Protein AF-A0A838QEC7-F1 (afdb_monomer_lite)

Structure (mmCIF, N/CA/C/O backbone):
data_AF-A0A838QEC7-F1
#
_entry.id   AF-A0A838QEC7-F1
#
loop_
_atom_site.group_PDB
_atom_site.id
_atom_site.type_symbol
_atom_site.label_atom_id
_atom_site.label_alt_id
_atom_site.label_comp_id
_atom_site.label_asym_id
_atom_site.label_entity_id
_atom_site.label_seq_id
_atom_site.pdbx_PDB_ins_code
_atom_site.Cartn_x
_atom_site.Cartn_y
_atom_site.Cartn_z
_atom_site.occupancy
_atom_site.B_iso_or_equiv
_atom_site.auth_seq_id
_atom_site.auth_comp_id
_atom_site.auth_asym_id
_atom_site.auth_atom_id
_atom_site.pdbx_PDB_model_num
ATOM 1 N N . PRO A 1 1 ? 16.517 15.436 -31.985 1.00 43.25 1 PRO A N 1
ATOM 2 C CA . PRO A 1 1 ? 15.869 15.216 -30.667 1.00 43.25 1 PRO A CA 1
ATOM 3 C C . PRO A 1 1 ? 16.172 13.786 -30.201 1.00 43.25 1 PRO A C 1
ATOM 5 O O . PRO A 1 1 ? 16.082 12.886 -31.034 1.00 43.25 1 PRO A O 1
ATOM 8 N N . PRO A 1 2 ? 16.606 13.561 -28.949 1.00 32.72 2 PRO A N 1
ATOM 9 C CA . PRO A 1 2 ? 16.727 12.202 -28.434 1.00 32.72 2 PRO A CA 1
ATOM 10 C C . PRO A 1 2 ? 15.327 11.565 -28.320 1.00 32.72 2 PRO A C 1
ATOM 12 O O . PRO A 1 2 ? 14.356 12.294 -28.093 1.00 32.72 2 PRO A O 1
ATOM 15 N N . PRO A 1 3 ? 15.199 10.242 -28.524 1.00 36.03 3 PRO A N 1
ATOM 16 C CA . PRO A 1 3 ? 13.928 9.542 -28.367 1.00 36.03 3 PRO A CA 1
ATOM 17 C C . PRO A 1 3 ? 13.420 9.648 -26.914 1.00 36.03 3 PRO A C 1
ATOM 19 O O . PRO A 1 3 ? 14.243 9.735 -25.996 1.00 36.03 3 PRO A O 1
ATOM 22 N N . PRO A 1 4 ? 12.091 9.653 -26.684 1.00 36.34 4 PRO A N 1
ATOM 23 C CA . PRO A 1 4 ? 11.526 9.651 -25.337 1.00 36.34 4 PRO A CA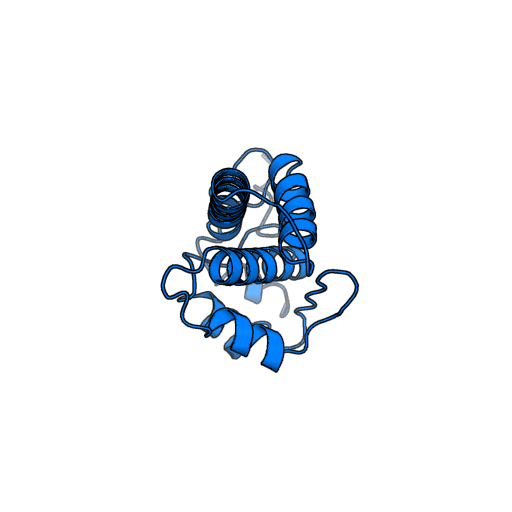 1
ATOM 24 C C . PRO A 1 4 ? 12.004 8.417 -24.552 1.00 36.34 4 PRO A C 1
ATOM 26 O O . PRO A 1 4 ? 12.187 7.357 -25.158 1.00 36.34 4 PRO A O 1
ATOM 29 N N . PRO A 1 5 ? 12.208 8.513 -23.226 1.00 42.00 5 PRO A N 1
ATOM 30 C CA . PRO A 1 5 ? 12.620 7.374 -22.413 1.00 42.00 5 PRO A CA 1
ATOM 31 C C . PRO A 1 5 ? 11.607 6.230 -22.520 1.00 42.00 5 PRO A C 1
ATOM 33 O O . PRO A 1 5 ? 10.434 6.376 -22.194 1.00 42.00 5 PRO A O 1
ATOM 36 N N . THR A 1 6 ? 12.084 5.084 -22.994 1.00 41.34 6 THR A N 1
ATOM 37 C CA . THR A 1 6 ? 11.303 3.864 -23.209 1.00 41.34 6 THR A CA 1
ATOM 38 C C . THR A 1 6 ? 11.057 3.104 -21.894 1.00 41.34 6 THR A C 1
ATOM 40 O O . THR A 1 6 ? 12.000 2.515 -21.362 1.00 41.34 6 THR A O 1
ATOM 43 N N . GLY A 1 7 ? 9.809 3.048 -21.421 1.00 43.41 7 GLY A N 1
ATOM 44 C CA . GLY A 1 7 ? 9.199 1.900 -20.720 1.00 43.41 7 GLY A CA 1
ATOM 45 C C . GLY A 1 7 ? 9.891 1.276 -19.495 1.00 43.41 7 GLY A C 1
ATOM 46 O O . GLY A 1 7 ? 9.765 0.071 -19.298 1.00 43.41 7 GLY A O 1
ATOM 47 N N . VAL A 1 8 ? 10.622 2.037 -18.677 1.00 45.62 8 VAL A N 1
ATOM 48 C CA . VAL A 1 8 ? 11.107 1.593 -17.354 1.00 45.62 8 VAL A CA 1
ATOM 49 C C . VAL A 1 8 ? 10.529 2.553 -16.318 1.00 45.62 8 VAL A C 1
ATOM 51 O O . VAL A 1 8 ? 10.812 3.745 -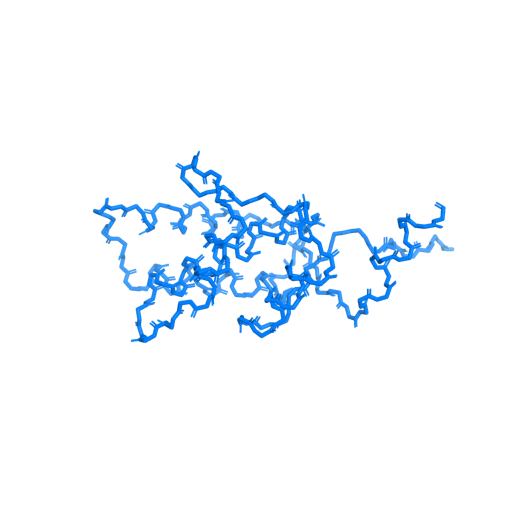16.389 1.00 45.62 8 VAL A O 1
ATOM 54 N N . GLY A 1 9 ? 9.715 2.052 -15.384 1.00 53.44 9 GLY A N 1
ATOM 55 C CA . GLY A 1 9 ? 9.085 2.879 -14.348 1.00 53.44 9 GLY A CA 1
ATOM 56 C C . GLY A 1 9 ? 7.643 3.273 -14.648 1.00 53.44 9 GLY A C 1
ATOM 57 O O . GLY A 1 9 ? 7.325 4.460 -14.653 1.00 53.44 9 GLY A O 1
ATOM 58 N N . CYS A 1 10 ? 6.763 2.286 -14.826 1.00 52.78 10 CYS A N 1
ATOM 59 C CA . CYS A 1 10 ? 5.326 2.483 -15.018 1.00 52.78 10 CYS A CA 1
ATOM 60 C C . CYS A 1 10 ? 4.525 1.521 -14.117 1.00 52.78 10 CYS A C 1
ATOM 62 O O . CYS A 1 10 ? 4.990 0.423 -13.805 1.00 52.78 10 CYS A O 1
ATOM 64 N N . THR A 1 11 ? 3.335 1.920 -13.669 1.00 51.94 11 THR A N 1
ATOM 65 C CA . THR A 1 11 ? 2.443 1.059 -12.868 1.00 51.94 11 THR A CA 1
ATOM 66 C C . THR A 1 11 ? 1.669 0.122 -13.794 1.00 51.94 11 THR A C 1
ATOM 68 O O . THR A 1 11 ? 1.196 0.531 -14.853 1.00 51.94 11 THR A O 1
ATOM 71 N N . VAL A 1 12 ? 1.548 -1.159 -13.433 1.00 59.00 12 VAL A N 1
ATOM 72 C CA . VAL A 1 12 ? 0.989 -2.185 -14.343 1.00 59.00 12 VAL A CA 1
ATOM 73 C C . VAL A 1 12 ? -0.478 -2.508 -14.071 1.00 59.00 12 VAL A C 1
ATOM 75 O O . VAL A 1 12 ? -1.138 -3.163 -14.873 1.00 59.00 12 VAL A O 1
ATOM 78 N N . THR A 1 13 ? -1.041 -2.030 -12.965 1.00 53.03 13 THR A N 1
ATOM 79 C CA . THR A 1 13 ? -2.400 -2.384 -12.538 1.00 53.03 13 THR A CA 1
ATOM 80 C C . THR A 1 13 ? -3.435 -1.354 -13.018 1.00 53.03 13 THR A C 1
ATOM 82 O O . THR A 1 13 ? -3.242 -0.165 -12.826 1.00 53.03 13 THR A O 1
ATOM 85 N N . ARG A 1 14 ? -4.549 -1.766 -13.651 1.00 49.34 14 ARG A N 1
ATOM 86 C CA . ARG A 1 14 ? -5.742 -0.898 -13.807 1.00 49.34 14 ARG A CA 1
ATOM 87 C C . ARG A 1 14 ? -6.834 -1.375 -12.874 1.00 49.34 14 ARG A C 1
ATOM 89 O O . ARG A 1 14 ? -7.320 -2.497 -13.018 1.00 49.34 14 ARG A O 1
ATOM 96 N N . GLY A 1 15 ? -7.237 -0.498 -11.964 1.00 49.94 15 GLY A N 1
ATOM 97 C CA . GLY A 1 15 ? -8.323 -0.743 -11.032 1.00 49.94 15 GLY A CA 1
ATOM 98 C C . GLY A 1 15 ? -7.975 -1.728 -9.918 1.00 49.94 15 GLY A C 1
ATOM 99 O O . GLY A 1 15 ? -7.082 -2.576 -10.004 1.00 49.94 15 GLY A O 1
ATOM 100 N N . PHE A 1 16 ? -8.731 -1.599 -8.837 1.00 46.88 16 PHE A N 1
ATOM 101 C CA . PHE A 1 16 ? -8.689 -2.508 -7.705 1.00 46.88 16 PHE A CA 1
ATOM 102 C C . PHE A 1 16 ? -9.102 -3.918 -8.170 1.00 46.88 16 PHE A C 1
ATOM 104 O O . PHE A 1 16 ? -10.187 -4.109 -8.724 1.00 46.88 16 PHE A O 1
ATOM 111 N N . ILE A 1 17 ? -8.230 -4.906 -7.945 1.00 49.00 17 ILE A N 1
ATOM 112 C CA . ILE A 1 17 ? -8.500 -6.355 -8.021 1.00 49.00 17 ILE A CA 1
ATOM 113 C C . ILE A 1 17 ? -8.467 -7.007 -9.421 1.00 49.00 17 ILE A C 1
ATOM 115 O O . ILE A 1 17 ? -7.793 -8.026 -9.569 1.00 49.00 17 ILE A O 1
ATOM 119 N N . LYS A 1 18 ? -9.124 -6.481 -10.466 1.00 45.06 18 LYS A N 1
ATOM 120 C CA . LYS A 1 18 ? -9.352 -7.285 -11.698 1.00 45.06 18 LYS A CA 1
ATOM 121 C C . LYS A 1 18 ? -8.103 -7.608 -12.529 1.00 45.06 18 LYS A C 1
ATOM 123 O O . LYS A 1 18 ? -7.983 -8.737 -12.991 1.00 45.06 18 LYS A O 1
ATOM 128 N N . ASN A 1 19 ? -7.164 -6.674 -12.674 1.00 51.44 19 ASN A N 1
ATOM 129 C CA . ASN A 1 19 ? -5.932 -6.923 -13.441 1.00 51.44 19 ASN A CA 1
ATOM 130 C C . ASN A 1 19 ? -4.779 -7.449 -12.572 1.00 51.44 19 ASN A C 1
ATOM 132 O O . ASN A 1 19 ? -3.769 -7.907 -13.096 1.00 51.44 19 ASN A O 1
ATOM 136 N N . GLN A 1 20 ? -4.911 -7.393 -11.244 1.00 55.28 20 GLN A N 1
ATOM 137 C CA . GLN A 1 20 ? -3.826 -7.759 -10.332 1.00 55.28 20 GLN A CA 1
ATOM 138 C C . GLN A 1 20 ? -3.629 -9.263 -10.231 1.00 55.28 20 GLN A C 1
ATOM 140 O O . GLN A 1 20 ? -2.496 -9.733 -10.287 1.00 55.28 20 GLN A O 1
ATOM 145 N N . LEU A 1 21 ? -4.728 -10.016 -10.122 1.00 56.41 21 LEU A N 1
ATOM 146 C CA . LEU A 1 21 ? -4.666 -11.474 -10.097 1.00 56.41 21 LEU A CA 1
ATOM 147 C C . LEU A 1 21 ? -4.044 -12.003 -11.392 1.00 56.41 21 LEU A C 1
ATOM 149 O O . LEU A 1 21 ? -3.177 -12.866 -11.339 1.00 56.41 21 LEU A O 1
ATOM 153 N N . ASP A 1 22 ? -4.444 -11.452 -12.538 1.00 54.78 22 ASP A N 1
ATOM 154 C CA . ASP A 1 22 ? -3.972 -11.884 -13.853 1.00 54.78 22 ASP A CA 1
ATOM 155 C C . ASP A 1 22 ? -2.475 -11.592 -14.052 1.00 54.78 22 ASP A C 1
ATOM 157 O O . ASP A 1 22 ? -1.712 -12.476 -14.437 1.00 54.78 22 ASP A O 1
ATOM 161 N N . LEU A 1 23 ? -2.006 -10.400 -13.662 1.00 52.62 23 LEU A N 1
ATOM 162 C CA . LEU A 1 23 ? -0.584 -10.039 -13.720 1.00 52.62 23 LEU A CA 1
ATOM 163 C C . LEU A 1 23 ? 0.286 -10.909 -12.802 1.00 52.62 23 LEU A C 1
ATOM 165 O O . LEU A 1 23 ? 1.303 -11.447 -13.251 1.00 52.62 23 LEU A O 1
ATOM 169 N N . ILE A 1 24 ? -0.122 -11.095 -11.540 1.00 56.44 24 ILE A N 1
ATOM 170 C CA . ILE A 1 24 ? 0.611 -11.926 -10.568 1.00 56.44 24 ILE A CA 1
ATOM 171 C C . ILE A 1 24 ? 0.607 -13.402 -11.007 1.00 56.44 24 ILE A C 1
ATOM 173 O O . ILE A 1 24 ? 1.597 -14.113 -10.809 1.00 56.44 24 ILE A O 1
ATOM 177 N N . THR A 1 25 ? -0.484 -13.872 -11.619 1.00 54.84 25 THR A N 1
ATOM 178 C CA . THR A 1 25 ? -0.629 -15.273 -12.041 1.00 54.84 25 THR A CA 1
ATOM 179 C C . THR A 1 25 ? 0.137 -15.570 -13.326 1.00 54.84 25 THR A C 1
ATOM 181 O O . THR A 1 25 ? 0.814 -16.596 -13.378 1.00 54.84 25 THR A O 1
ATOM 184 N N . ASN A 1 26 ? 0.079 -14.686 -14.328 1.00 52.59 26 ASN A N 1
ATOM 185 C CA . ASN A 1 26 ? 0.467 -15.027 -15.698 1.00 52.59 26 ASN A CA 1
ATOM 186 C C . ASN A 1 26 ? 1.786 -14.410 -16.193 1.00 52.59 26 ASN A C 1
ATOM 188 O O . ASN A 1 26 ? 2.378 -14.987 -17.098 1.00 52.59 26 ASN A O 1
ATOM 192 N N . ASN A 1 27 ? 2.294 -13.308 -15.613 1.00 49.69 27 ASN A N 1
ATOM 193 C CA . ASN A 1 27 ? 3.447 -12.593 -16.201 1.00 49.69 27 ASN A CA 1
ATOM 194 C C . ASN A 1 27 ? 4.658 -12.358 -15.280 1.00 49.69 27 ASN A C 1
ATOM 196 O O . ASN A 1 27 ? 5.772 -12.226 -15.781 1.00 49.69 27 ASN A O 1
ATOM 200 N N . VAL A 1 28 ? 4.493 -12.301 -13.953 1.00 50.66 28 VAL A N 1
ATOM 201 C CA . VAL A 1 28 ? 5.560 -11.807 -13.041 1.00 50.66 28 VAL A CA 1
ATOM 202 C C . VAL A 1 28 ? 5.783 -12.651 -11.777 1.00 50.66 28 VAL A C 1
ATOM 204 O O . VAL A 1 28 ? 6.602 -12.308 -10.924 1.00 50.66 28 VAL A O 1
ATOM 207 N N . GLY A 1 29 ? 5.108 -13.800 -11.680 1.00 50.69 29 GLY A N 1
ATOM 208 C CA . GLY A 1 29 ? 4.954 -14.614 -10.467 1.00 50.69 29 GLY A CA 1
ATOM 209 C C . GLY A 1 29 ? 6.189 -14.908 -9.589 1.00 50.69 29 GLY A C 1
ATOM 210 O O . GLY A 1 29 ? 5.997 -14.971 -8.379 1.00 50.69 29 GLY A O 1
ATOM 211 N N . PRO A 1 30 ? 7.424 -15.096 -10.104 1.00 50.97 30 PRO A N 1
ATOM 212 C CA . PRO A 1 30 ? 8.590 -15.343 -9.247 1.00 50.97 30 PRO A CA 1
ATOM 213 C C . PRO A 1 30 ? 9.389 -14.087 -8.844 1.00 50.97 30 PRO A C 1
ATOM 215 O O . PRO A 1 30 ? 10.333 -14.221 -8.071 1.00 50.97 30 PRO A O 1
ATOM 218 N N . LYS A 1 31 ? 9.065 -12.884 -9.349 1.00 58.22 31 LYS A N 1
ATOM 219 C CA . LYS A 1 31 ? 9.842 -11.647 -9.088 1.00 58.22 31 LYS A CA 1
ATOM 220 C C . LYS A 1 31 ? 9.178 -10.668 -8.103 1.00 58.22 31 LYS A C 1
ATOM 222 O O . LYS A 1 31 ? 9.788 -9.660 -7.762 1.00 58.22 31 LYS A O 1
ATOM 227 N N . ILE A 1 32 ? 7.955 -10.942 -7.643 1.00 67.19 32 ILE A N 1
ATOM 228 C CA . ILE A 1 32 ? 7.223 -10.049 -6.733 1.00 67.19 32 ILE A CA 1
ATOM 229 C C . ILE A 1 32 ? 7.597 -10.360 -5.284 1.00 67.19 32 ILE A C 1
ATOM 231 O O . ILE A 1 32 ? 7.324 -11.451 -4.786 1.00 67.19 32 ILE A O 1
ATOM 235 N N . THR A 1 33 ? 8.155 -9.366 -4.597 1.00 70.56 33 THR A N 1
ATOM 236 C CA . THR A 1 33 ? 8.454 -9.425 -3.162 1.00 70.56 33 THR A CA 1
ATOM 237 C C . THR A 1 33 ? 7.645 -8.346 -2.456 1.00 70.56 33 THR A C 1
ATOM 239 O O . THR A 1 33 ? 7.880 -7.157 -2.664 1.00 70.56 33 THR A O 1
ATOM 242 N N . VAL A 1 34 ? 6.698 -8.750 -1.607 1.00 79.12 34 VAL A N 1
ATOM 243 C CA . VAL A 1 34 ? 5.880 -7.829 -0.804 1.00 79.12 34 VAL A CA 1
ATOM 244 C C . VAL A 1 34 ? 6.225 -8.016 0.663 1.00 79.12 34 VAL A C 1
ATOM 246 O O . VAL A 1 34 ? 6.041 -9.101 1.204 1.00 79.12 34 VAL A O 1
ATOM 249 N N . THR A 1 35 ? 6.679 -6.948 1.315 1.00 83.50 35 THR A N 1
ATOM 250 C CA . THR A 1 35 ? 6.982 -6.949 2.751 1.00 83.50 35 THR A CA 1
ATOM 251 C C . THR A 1 35 ? 6.092 -5.946 3.472 1.00 83.50 35 THR A C 1
ATOM 253 O O . THR A 1 35 ? 6.117 -4.754 3.170 1.00 83.50 35 THR A O 1
ATOM 256 N N . ILE A 1 36 ? 5.319 -6.419 4.450 1.00 83.06 36 ILE A N 1
ATOM 257 C CA . ILE A 1 36 ? 4.470 -5.585 5.310 1.00 83.06 36 ILE A CA 1
ATOM 258 C C . ILE A 1 36 ? 4.968 -5.725 6.740 1.00 83.06 36 ILE A C 1
ATOM 260 O O . ILE A 1 36 ? 5.039 -6.835 7.259 1.00 83.06 36 ILE A O 1
ATOM 264 N N . ASN A 1 37 ? 5.292 -4.604 7.391 1.00 82.81 37 ASN A N 1
ATOM 265 C CA . ASN A 1 37 ? 5.732 -4.590 8.792 1.00 82.81 37 ASN A CA 1
ATOM 266 C C . ASN A 1 37 ? 6.884 -5.582 9.079 1.00 82.81 37 ASN A C 1
ATOM 268 O O . ASN A 1 37 ? 6.914 -6.224 10.123 1.00 82.81 37 ASN A O 1
ATOM 272 N N . GLY A 1 38 ? 7.814 -5.736 8.128 1.00 79.62 38 GLY A N 1
ATOM 273 C CA . GLY A 1 38 ? 8.960 -6.649 8.235 1.00 79.62 38 GLY A CA 1
ATOM 274 C C . GLY A 1 38 ? 8.678 -8.115 7.882 1.00 79.62 38 GLY A C 1
ATOM 275 O O . GLY A 1 38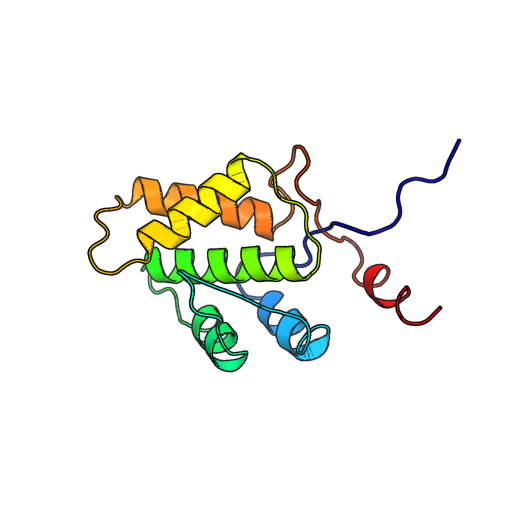 ? 9.612 -8.910 7.867 1.00 79.62 38 GLY A O 1
ATOM 276 N N . VAL A 1 39 ? 7.434 -8.478 7.557 1.00 82.69 39 VAL A N 1
ATOM 277 C CA . VAL A 1 39 ? 7.060 -9.832 7.126 1.00 82.69 39 VAL A CA 1
ATOM 278 C C . VAL A 1 39 ? 6.932 -9.868 5.608 1.00 82.69 39 VAL A C 1
ATOM 280 O O . VAL A 1 39 ? 6.088 -9.172 5.040 1.00 82.69 39 VAL A O 1
ATOM 283 N N . THR A 1 40 ? 7.770 -10.669 4.952 1.00 85.31 40 THR A N 1
ATOM 284 C CA . THR A 1 40 ? 7.640 -10.952 3.519 1.00 85.31 40 THR A CA 1
ATOM 285 C C . THR A 1 40 ? 6.522 -11.960 3.305 1.00 85.31 40 THR A C 1
ATOM 287 O O . THR A 1 40 ? 6.560 -13.048 3.875 1.00 85.31 40 THR A O 1
ATOM 290 N N . LEU A 1 41 ? 5.533 -11.583 2.501 1.00 81.19 41 LEU A N 1
ATOM 291 C CA . LEU A 1 41 ? 4.379 -12.418 2.198 1.00 81.19 41 LEU A CA 1
ATOM 292 C C . LEU A 1 41 ? 4.720 -13.454 1.127 1.00 81.19 41 LEU A C 1
ATOM 294 O O . LEU A 1 41 ? 5.424 -13.144 0.160 1.00 81.19 41 LEU A O 1
ATOM 298 N N . THR A 1 42 ? 4.174 -14.660 1.259 1.00 81.19 42 THR A N 1
ATOM 299 C CA . THR A 1 42 ? 4.210 -15.646 0.175 1.00 81.19 42 THR A CA 1
ATOM 300 C C . THR A 1 42 ? 3.266 -15.245 -0.955 1.00 81.19 42 THR A C 1
ATOM 302 O O . THR A 1 42 ? 2.363 -14.418 -0.798 1.00 81.19 42 THR A O 1
ATOM 305 N N . LYS A 1 43 ? 3.444 -15.878 -2.117 1.00 72.62 43 LYS A N 1
ATOM 306 C CA . LYS A 1 43 ? 2.545 -15.716 -3.260 1.00 72.62 43 LYS A CA 1
ATOM 307 C C . LYS A 1 43 ? 1.095 -16.002 -2.852 1.00 72.62 43 LYS A C 1
ATOM 309 O O . LYS A 1 43 ? 0.207 -15.208 -3.143 1.00 72.62 43 LYS A O 1
ATOM 314 N N . GLU A 1 44 ? 0.860 -17.090 -2.130 1.00 74.44 44 GLU A N 1
ATOM 315 C CA . GLU A 1 44 ? -0.463 -17.509 -1.661 1.00 74.44 44 GLU A CA 1
ATOM 316 C C . GLU A 1 44 ? -1.075 -16.489 -0.697 1.00 74.44 44 GLU A C 1
ATOM 318 O O . GLU A 1 44 ? -2.264 -16.195 -0.794 1.00 74.44 44 GLU A O 1
ATOM 323 N N . GLU A 1 45 ? -0.275 -15.904 0.196 1.00 79.69 45 GLU A N 1
ATOM 324 C CA . GLU A 1 45 ? -0.732 -14.864 1.123 1.00 79.69 45 GLU A CA 1
ATOM 325 C C . GLU A 1 45 ? -1.099 -13.564 0.402 1.00 79.69 45 GLU A C 1
ATOM 327 O O . GLU A 1 45 ? -2.081 -12.911 0.767 1.00 79.69 45 GLU A O 1
ATOM 332 N N . ILE A 1 46 ? -0.346 -13.204 -0.641 1.00 76.12 46 ILE A N 1
ATOM 333 C CA . ILE A 1 46 ? -0.669 -12.086 -1.533 1.00 76.12 46 ILE A CA 1
ATOM 334 C C . ILE A 1 46 ? -2.011 -12.355 -2.226 1.00 76.12 46 ILE A C 1
ATOM 336 O O . ILE A 1 46 ? -2.905 -11.514 -2.150 1.00 76.12 46 ILE A O 1
ATOM 340 N 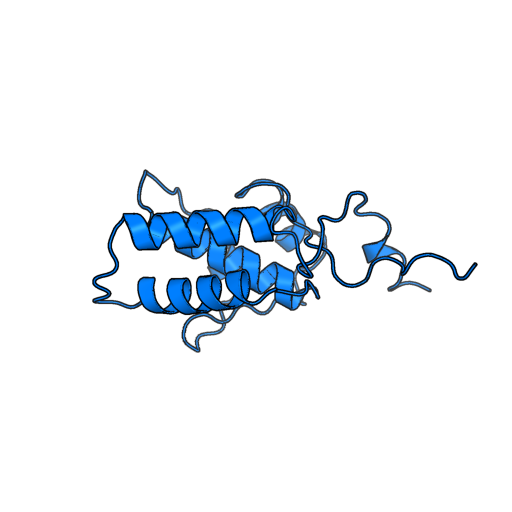N . PHE A 1 47 ? -2.196 -13.532 -2.835 1.00 74.06 47 PHE A N 1
ATOM 341 C CA . PHE A 1 47 ? -3.460 -13.894 -3.491 1.00 74.06 47 PHE A CA 1
ATOM 342 C C . PHE A 1 47 ? -4.637 -13.888 -2.524 1.00 74.06 47 PHE A C 1
ATOM 344 O O . PHE A 1 47 ? -5.650 -13.257 -2.808 1.00 74.06 47 PHE A O 1
ATOM 351 N N . ALA A 1 48 ? -4.497 -14.531 -1.367 1.00 76.88 48 ALA A N 1
ATOM 352 C CA . ALA A 1 48 ? -5.554 -14.592 -0.367 1.00 76.88 48 ALA A CA 1
ATOM 353 C C . ALA A 1 48 ? -5.945 -13.197 0.141 1.00 76.88 48 ALA A C 1
ATOM 355 O O . ALA A 1 48 ? -7.117 -12.935 0.399 1.00 76.88 48 ALA A O 1
ATOM 356 N N . ALA A 1 49 ? -4.982 -12.280 0.272 1.00 76.81 49 ALA A N 1
ATOM 357 C CA . ALA A 1 49 ? -5.260 -10.911 0.688 1.00 76.81 49 ALA A CA 1
ATOM 358 C C . ALA A 1 49 ? -5.934 -10.065 -0.405 1.00 76.81 49 ALA A C 1
ATOM 360 O O . ALA A 1 49 ? -6.692 -9.158 -0.066 1.00 76.81 49 ALA A O 1
ATOM 361 N N . LEU A 1 50 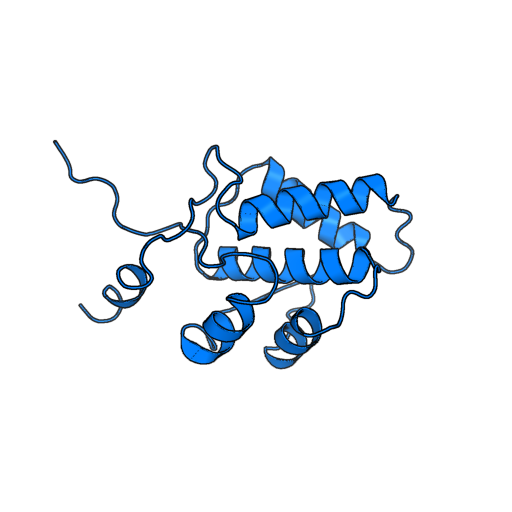? -5.670 -10.346 -1.685 1.00 75.81 50 LEU A N 1
ATOM 362 C CA . LEU A 1 50 ? -6.291 -9.654 -2.821 1.00 75.81 50 LEU A CA 1
ATOM 363 C C . LEU A 1 50 ? -7.673 -10.220 -3.188 1.00 75.81 50 LEU A C 1
ATOM 365 O O . LEU A 1 50 ? -8.526 -9.467 -3.650 1.00 75.81 50 LEU A O 1
ATOM 369 N N . ASP A 1 51 ? -7.899 -11.515 -2.960 1.00 76.00 51 ASP A N 1
ATOM 370 C CA . ASP A 1 51 ? -9.187 -12.194 -3.175 1.00 76.00 51 ASP A CA 1
ATOM 371 C C . ASP A 1 51 ? -10.157 -12.015 -1.990 1.00 76.00 51 ASP A C 1
ATOM 373 O O . ASP A 1 51 ? -11.356 -12.279 -2.089 1.00 76.00 51 ASP A O 1
ATOM 377 N N . ALA A 1 52 ? -9.658 -11.528 -0.848 1.00 73.75 52 ALA A N 1
ATOM 378 C CA . ALA A 1 52 ? -10.473 -11.295 0.334 1.00 73.75 52 ALA A CA 1
ATOM 379 C C . ALA A 1 52 ? -11.622 -10.308 0.027 1.00 73.75 52 ALA A C 1
ATOM 381 O O . ALA A 1 52 ? -11.378 -9.160 -0.361 1.00 73.75 52 ALA A O 1
ATOM 382 N N . PRO A 1 53 ? -12.891 -10.698 0.247 1.00 69.38 53 PRO A N 1
ATOM 383 C CA . PRO A 1 53 ? -14.016 -9.821 -0.025 1.00 69.38 53 PRO A CA 1
ATOM 384 C C . PRO A 1 53 ? -13.983 -8.635 0.940 1.00 69.38 53 PRO A C 1
ATOM 386 O O . PRO A 1 53 ? -14.017 -8.808 2.158 1.00 69.38 53 PRO A O 1
ATOM 389 N N . THR A 1 54 ? -13.967 -7.416 0.402 1.00 68.75 54 THR A N 1
ATOM 390 C CA . THR A 1 54 ? -13.803 -6.209 1.221 1.00 68.75 54 THR A CA 1
ATOM 391 C C . THR A 1 54 ? -14.979 -5.936 2.150 1.00 68.75 54 THR A C 1
ATOM 393 O O . THR A 1 54 ? -14.760 -5.292 3.160 1.00 68.75 54 THR A O 1
ATOM 396 N N . ARG A 1 55 ? -16.206 -6.405 1.854 1.00 67.06 55 ARG A N 1
ATOM 397 C CA . ARG A 1 55 ? -17.438 -6.315 2.691 1.00 67.06 55 ARG A CA 1
ATOM 398 C C . ARG A 1 55 ? -17.645 -4.995 3.480 1.00 67.06 55 ARG A C 1
ATOM 400 O O . ARG A 1 55 ? -18.338 -4.992 4.490 1.00 67.06 55 ARG A O 1
ATOM 407 N N . GLY A 1 56 ? -17.088 -3.872 3.018 1.00 64.50 56 GLY A N 1
ATOM 408 C CA . GLY A 1 56 ? -17.116 -2.581 3.720 1.00 64.50 56 GLY A CA 1
ATOM 409 C C . GLY A 1 56 ? -16.040 -2.380 4.801 1.00 64.50 56 GLY A C 1
ATOM 410 O O . GLY A 1 56 ? -15.972 -1.300 5.383 1.00 64.50 56 GLY A O 1
ATOM 411 N N . ASP A 1 57 ? -15.170 -3.358 5.055 1.00 81.44 57 ASP A N 1
ATOM 412 C CA . ASP A 1 57 ? -14.008 -3.198 5.924 1.00 81.44 57 ASP A CA 1
ATOM 413 C C . ASP A 1 57 ? -12.882 -2.470 5.177 1.00 81.44 57 ASP A C 1
ATOM 415 O O . ASP A 1 57 ? -12.177 -3.010 4.316 1.00 81.44 57 ASP A O 1
ATOM 419 N N . SER A 1 58 ? -12.699 -1.205 5.543 1.00 84.56 58 SER A N 1
ATOM 420 C CA . SER A 1 58 ? -11.683 -0.346 4.941 1.00 84.56 58 SER A CA 1
ATOM 421 C C . SER A 1 58 ? -10.258 -0.809 5.255 1.00 84.56 58 SER A C 1
ATOM 423 O O . SER A 1 58 ? -9.344 -0.495 4.502 1.00 84.56 58 SER A O 1
ATOM 425 N N . ARG A 1 59 ? -10.030 -1.603 6.307 1.00 87.31 59 ARG A N 1
ATOM 426 C CA . ARG A 1 59 ? -8.704 -2.174 6.590 1.00 87.31 59 ARG A CA 1
ATOM 427 C C . ARG A 1 59 ? -8.362 -3.300 5.622 1.00 87.31 59 ARG A C 1
ATOM 429 O O . ARG A 1 59 ? -7.217 -3.378 5.184 1.00 87.31 59 ARG A O 1
ATOM 436 N N . ILE A 1 60 ? -9.338 -4.123 5.232 1.00 86.31 60 ILE A N 1
ATOM 437 C CA . ILE A 1 60 ? -9.143 -5.140 4.183 1.00 86.31 60 ILE A CA 1
ATOM 438 C C . ILE A 1 60 ? -8.821 -4.448 2.856 1.00 86.31 60 ILE A C 1
ATOM 440 O O . ILE A 1 60 ? -7.848 -4.800 2.191 1.00 86.31 60 ILE A O 1
ATOM 444 N N . GLN A 1 61 ? -9.575 -3.399 2.516 1.00 86.75 61 GLN A N 1
ATOM 445 C CA . GLN A 1 61 ? -9.310 -2.607 1.316 1.00 86.75 61 GLN A CA 1
ATOM 446 C C . GLN A 1 61 ? -7.924 -1.945 1.347 1.00 86.75 61 GLN A C 1
ATOM 448 O O . GLN A 1 61 ? -7.188 -2.013 0.363 1.00 86.75 61 GLN A O 1
ATOM 453 N N . LEU A 1 62 ? -7.540 -1.350 2.479 1.00 90.38 62 LEU A N 1
ATOM 454 C CA . LEU A 1 62 ? -6.220 -0.751 2.675 1.00 90.38 62 LEU A CA 1
ATOM 455 C C . LEU A 1 62 ? -5.100 -1.783 2.510 1.00 90.38 62 LEU A C 1
ATOM 457 O O . LEU A 1 62 ? -4.107 -1.497 1.844 1.00 90.38 62 LEU A O 1
ATOM 461 N N . LYS A 1 63 ? -5.267 -2.989 3.069 1.00 88.94 63 LYS A N 1
ATOM 462 C CA . LYS A 1 63 ? -4.300 -4.085 2.926 1.00 88.94 63 LYS A CA 1
ATOM 463 C C . LYS A 1 63 ? -4.110 -4.469 1.461 1.00 88.94 63 LYS A C 1
ATOM 465 O O . LYS A 1 63 ? -2.973 -4.564 1.011 1.00 88.94 63 LYS A O 1
ATOM 470 N N . ALA A 1 64 ? -5.197 -4.635 0.714 1.00 85.06 64 ALA A N 1
ATOM 471 C CA . ALA A 1 64 ? -5.123 -4.962 -0.706 1.00 85.06 64 ALA A CA 1
ATOM 472 C C . ALA A 1 64 ? -4.431 -3.849 -1.518 1.00 85.06 64 ALA A C 1
ATOM 474 O O . ALA A 1 64 ? -3.525 -4.133 -2.305 1.00 85.06 64 ALA A O 1
ATOM 475 N N . GLN A 1 65 ? -4.769 -2.577 -1.276 1.00 87.31 65 GLN A N 1
ATOM 476 C CA . GLN A 1 65 ? -4.118 -1.450 -1.958 1.00 87.31 65 GLN A CA 1
ATOM 477 C C . GLN A 1 65 ? -2.621 -1.346 -1.635 1.00 87.31 65 GLN A C 1
ATOM 479 O O . GLN A 1 65 ? -1.817 -1.076 -2.527 1.00 87.31 65 GLN A O 1
ATOM 484 N N . LEU A 1 66 ? -2.234 -1.597 -0.381 1.00 91.00 66 LEU A N 1
ATOM 485 C CA . LEU A 1 66 ? -0.832 -1.613 0.037 1.00 91.00 66 LEU A CA 1
ATOM 486 C C . LEU A 1 66 ? -0.048 -2.741 -0.644 1.00 91.00 66 LEU A C 1
ATOM 488 O O . LEU A 1 66 ? 1.032 -2.494 -1.174 1.00 91.00 66 LEU A O 1
ATOM 492 N N . ILE A 1 67 ? -0.591 -3.962 -0.654 1.00 86.62 67 ILE A N 1
ATOM 493 C CA . ILE A 1 67 ? 0.032 -5.116 -1.322 1.00 86.62 67 ILE A CA 1
ATOM 494 C C . ILE A 1 67 ? 0.263 -4.812 -2.801 1.00 86.62 67 ILE A C 1
ATOM 496 O O . ILE A 1 67 ? 1.349 -5.057 -3.319 1.00 86.62 67 ILE A O 1
ATOM 500 N N . THR A 1 68 ? -0.734 -4.216 -3.453 1.00 82.31 68 THR A N 1
ATOM 501 C CA . THR A 1 68 ? -0.625 -3.790 -4.851 1.00 82.31 68 THR A CA 1
ATOM 502 C C . THR A 1 68 ? 0.508 -2.790 -5.055 1.00 82.31 68 THR A C 1
ATOM 504 O O . THR A 1 68 ? 1.315 -2.950 -5.966 1.00 82.31 68 THR A O 1
ATOM 507 N N . ALA A 1 69 ? 0.572 -1.755 -4.214 1.00 85.25 69 ALA A N 1
ATOM 508 C CA . ALA A 1 69 ? 1.555 -0.691 -4.362 1.00 85.25 69 ALA A CA 1
ATOM 509 C C . ALA A 1 69 ? 2.976 -1.242 -4.215 1.00 85.25 69 ALA A C 1
ATOM 511 O O . ALA A 1 69 ? 3.844 -0.962 -5.039 1.00 85.25 69 ALA A O 1
ATOM 512 N N . LEU A 1 70 ? 3.192 -2.098 -3.215 1.00 85.06 70 LEU A N 1
ATOM 513 C CA . LEU A 1 70 ? 4.467 -2.780 -3.002 1.00 85.06 70 LEU A CA 1
ATOM 514 C C . LEU A 1 70 ? 4.817 -3.714 -4.169 1.00 85.06 70 LEU A C 1
ATOM 516 O O . LEU A 1 70 ? 5.976 -3.763 -4.576 1.00 85.06 70 LEU A O 1
ATOM 520 N N . ALA A 1 71 ? 3.830 -4.399 -4.752 1.00 78.94 71 ALA A N 1
ATOM 521 C CA . ALA A 1 71 ? 4.039 -5.199 -5.952 1.00 78.94 71 ALA A CA 1
ATOM 522 C C . ALA A 1 71 ? 4.457 -4.326 -7.149 1.00 78.94 71 ALA A C 1
ATOM 524 O O . ALA A 1 71 ? 5.466 -4.628 -7.780 1.00 78.94 71 ALA A O 1
ATOM 525 N N . ASN A 1 72 ? 3.768 -3.209 -7.413 1.00 76.88 72 ASN A N 1
ATOM 526 C CA . ASN A 1 72 ? 4.139 -2.251 -8.462 1.00 76.88 72 ASN A CA 1
ATOM 527 C C . ASN A 1 72 ? 5.580 -1.740 -8.275 1.00 76.88 72 ASN A C 1
ATOM 529 O O . ASN A 1 72 ? 6.349 -1.710 -9.234 1.00 76.88 72 ASN A O 1
ATOM 533 N N . ILE A 1 73 ? 5.982 -1.419 -7.042 1.00 82.00 73 ILE A N 1
ATOM 534 C CA . ILE A 1 73 ? 7.356 -0.998 -6.722 1.00 82.00 73 ILE A CA 1
ATOM 535 C C . ILE A 1 73 ? 8.360 -2.125 -6.978 1.00 82.00 73 ILE A C 1
ATOM 537 O O . ILE A 1 73 ? 9.404 -1.890 -7.582 1.00 82.00 73 ILE A O 1
ATOM 541 N N . SER A 1 74 ? 8.045 -3.361 -6.576 1.00 77.19 74 SER A N 1
ATOM 542 C CA . SER A 1 74 ? 8.913 -4.520 -6.838 1.00 77.19 74 SER A CA 1
ATOM 543 C C . SER A 1 74 ? 9.106 -4.792 -8.336 1.00 77.19 74 SER A C 1
ATOM 545 O O . SER A 1 74 ? 10.123 -5.350 -8.739 1.00 77.19 74 SER A O 1
ATOM 547 N N . LEU A 1 75 ? 8.156 -4.341 -9.161 1.00 71.81 75 LEU A N 1
ATOM 548 C CA . LEU A 1 75 ? 8.207 -4.398 -10.622 1.00 71.81 75 LEU A CA 1
ATOM 549 C C . LEU A 1 75 ? 8.855 -3.156 -11.260 1.00 71.81 75 LEU A C 1
ATOM 551 O O . LEU A 1 75 ? 8.944 -3.081 -12.483 1.00 71.81 75 LEU A O 1
ATOM 555 N N . GLY A 1 76 ? 9.343 -2.209 -10.455 1.00 70.88 76 GLY A N 1
ATOM 556 C CA . GLY A 1 76 ? 10.105 -1.049 -10.914 1.00 70.88 76 GLY A CA 1
ATOM 557 C C . GLY A 1 76 ? 9.326 0.263 -10.985 1.00 70.88 76 GLY A C 1
ATOM 558 O O . GLY A 1 76 ? 9.879 1.237 -11.491 1.00 70.88 76 GLY A O 1
ATOM 559 N N . ALA A 1 77 ? 8.083 0.329 -10.495 1.00 74.75 77 ALA A N 1
ATOM 560 C CA . ALA A 1 77 ? 7.366 1.598 -10.397 1.00 74.75 77 ALA A CA 1
ATOM 561 C C . ALA A 1 77 ? 8.059 2.548 -9.401 1.00 74.75 77 ALA A C 1
ATOM 563 O O . ALA A 1 77 ? 8.365 2.172 -8.268 1.00 74.75 77 ALA A O 1
ATOM 564 N N . THR A 1 78 ? 8.274 3.793 -9.813 1.00 80.25 78 THR A N 1
ATOM 565 C CA . THR A 1 78 ? 8.771 4.881 -8.976 1.00 80.25 78 THR A CA 1
ATOM 566 C C . THR A 1 78 ? 7.625 5.533 -8.217 1.00 80.25 78 THR A C 1
ATOM 568 O O . THR A 1 78 ? 6.538 5.768 -8.752 1.00 80.25 78 THR A O 1
ATOM 571 N N . THR A 1 79 ? 7.878 5.837 -6.950 1.00 82.88 79 THR A N 1
ATOM 572 C CA . THR A 1 79 ? 6.949 6.531 -6.060 1.00 82.88 79 THR A CA 1
ATOM 573 C C . THR A 1 79 ? 7.223 8.034 -6.041 1.00 82.88 79 THR A C 1
ATOM 575 O O . THR A 1 79 ? 8.218 8.525 -6.574 1.00 82.88 79 THR A O 1
ATOM 578 N N . ASN A 1 80 ? 6.318 8.779 -5.411 1.00 85.56 80 ASN A N 1
ATOM 579 C CA . ASN A 1 80 ? 6.535 10.167 -5.018 1.00 85.56 80 ASN A CA 1
ATOM 580 C C . ASN A 1 80 ? 6.360 10.292 -3.485 1.00 85.56 80 ASN A C 1
ATOM 582 O O . ASN A 1 80 ? 5.831 9.366 -2.859 1.00 85.56 80 ASN A O 1
ATOM 586 N N . PRO A 1 81 ? 6.718 11.435 -2.864 1.00 89.81 81 PRO A N 1
ATOM 587 C CA . PRO A 1 81 ? 6.654 11.581 -1.407 1.00 89.81 81 PRO A CA 1
ATOM 588 C C . PRO A 1 81 ? 5.266 11.342 -0.791 1.00 89.81 81 PRO A C 1
ATOM 590 O O . PRO A 1 81 ? 5.162 10.885 0.347 1.00 89.81 81 PRO A O 1
ATOM 593 N N . ALA A 1 82 ? 4.185 11.634 -1.524 1.00 88.81 82 ALA A N 1
ATOM 594 C CA . ALA A 1 82 ? 2.825 11.385 -1.047 1.00 88.81 82 ALA A CA 1
ATOM 595 C C . ALA A 1 82 ? 2.498 9.883 -1.032 1.00 88.81 82 ALA A C 1
ATOM 597 O O . ALA A 1 82 ? 1.877 9.398 -0.084 1.00 88.81 82 ALA A O 1
ATOM 598 N N . VAL A 1 83 ? 2.949 9.143 -2.048 1.00 90.19 83 VAL A N 1
ATOM 599 C CA . VAL A 1 83 ? 2.816 7.682 -2.116 1.00 90.19 83 VAL A CA 1
ATOM 600 C C . VAL A 1 83 ? 3.655 7.011 -1.026 1.00 90.19 83 VAL A C 1
ATOM 602 O O . VAL A 1 83 ? 3.133 6.154 -0.315 1.00 90.19 83 VAL A O 1
ATOM 605 N N . ASP A 1 84 ? 4.899 7.447 -0.812 1.00 92.38 84 ASP A N 1
ATOM 606 C CA . ASP A 1 84 ? 5.770 6.909 0.248 1.00 92.38 84 ASP A CA 1
ATOM 607 C C . ASP A 1 84 ? 5.159 7.096 1.646 1.00 92.38 84 ASP A C 1
ATOM 609 O O . ASP A 1 84 ? 5.140 6.174 2.475 1.00 92.38 84 ASP A O 1
ATOM 613 N N . ALA A 1 85 ? 4.587 8.278 1.900 1.00 93.31 85 ALA A N 1
ATOM 614 C CA . ALA A 1 85 ? 3.869 8.560 3.137 1.00 93.31 85 ALA A CA 1
ATOM 615 C C . ALA A 1 85 ? 2.617 7.679 3.283 1.00 93.31 85 ALA A C 1
ATOM 617 O O . ALA A 1 85 ? 2.354 7.159 4.369 1.00 93.31 85 ALA A O 1
ATOM 618 N N . ALA A 1 86 ? 1.855 7.470 2.205 1.00 94.31 86 ALA A N 1
ATOM 619 C CA . ALA A 1 86 ? 0.673 6.610 2.223 1.00 94.31 86 ALA A CA 1
ATOM 620 C C . ALA A 1 86 ? 1.022 5.137 2.490 1.00 94.31 86 ALA A C 1
ATOM 622 O O . ALA A 1 86 ? 0.321 4.492 3.269 1.00 94.31 86 ALA A O 1
ATOM 623 N N . ILE A 1 87 ? 2.117 4.620 1.922 1.00 94.12 87 ILE A N 1
ATOM 624 C CA . ILE A 1 87 ? 2.625 3.263 2.190 1.00 94.12 87 ILE A CA 1
ATOM 625 C C . ILE A 1 87 ? 2.999 3.114 3.666 1.00 94.12 87 ILE A C 1
ATOM 627 O O . ILE A 1 87 ? 2.540 2.182 4.331 1.00 94.12 87 ILE A O 1
ATOM 631 N N . THR A 1 88 ? 3.778 4.059 4.196 1.00 94.19 88 THR A N 1
ATOM 632 C CA . THR A 1 88 ? 4.207 4.054 5.604 1.00 94.19 88 THR A CA 1
ATOM 633 C C . THR A 1 88 ? 3.004 4.110 6.548 1.00 94.19 88 THR A C 1
ATOM 635 O O . THR A 1 88 ? 2.888 3.313 7.480 1.00 94.19 88 THR A O 1
ATOM 638 N N . ASN A 1 89 ? 2.051 5.003 6.275 1.00 93.38 89 ASN A N 1
ATOM 639 C CA . ASN A 1 89 ? 0.818 5.114 7.050 1.00 93.38 89 ASN A CA 1
ATOM 640 C C . ASN A 1 89 ? -0.024 3.838 6.968 1.00 93.38 89 ASN A C 1
ATOM 642 O O . ASN A 1 89 ? -0.512 3.365 7.991 1.00 93.38 89 ASN A O 1
ATOM 646 N N . ALA A 1 90 ? -0.162 3.239 5.784 1.00 93.19 90 ALA A N 1
ATOM 647 C CA . ALA A 1 90 ? -0.916 2.005 5.611 1.00 93.19 90 ALA A CA 1
ATOM 648 C C . ALA A 1 90 ? -0.328 0.852 6.438 1.00 93.19 90 ALA A C 1
ATOM 650 O O . ALA A 1 90 ? -1.072 0.140 7.114 1.00 93.19 90 ALA A O 1
ATOM 651 N N . GLN A 1 91 ? 0.999 0.707 6.446 1.00 92.69 91 GLN A N 1
ATOM 652 C CA . GLN A 1 91 ? 1.702 -0.273 7.276 1.00 92.69 91 GLN A CA 1
ATOM 653 C C . GLN A 1 91 ? 1.390 -0.084 8.771 1.00 92.69 91 GLN A C 1
ATOM 655 O O . GLN A 1 91 ? 0.998 -1.045 9.440 1.00 92.69 91 GLN A O 1
ATOM 660 N N . LEU A 1 92 ? 1.449 1.159 9.267 1.00 92.56 92 LEU A N 1
ATOM 661 C CA . LEU A 1 92 ? 1.099 1.508 10.650 1.00 92.56 92 LEU A CA 1
ATOM 662 C C . LEU A 1 92 ? -0.382 1.266 10.971 1.00 92.56 92 LEU A C 1
ATOM 664 O O . LEU A 1 92 ? -0.724 0.818 12.066 1.00 92.56 92 LEU A O 1
ATOM 668 N N . TYR A 1 93 ? -1.284 1.562 10.037 1.00 92.88 93 TYR A N 1
ATOM 669 C CA . TYR A 1 93 ? -2.725 1.418 10.248 1.00 92.88 93 TYR A CA 1
ATOM 670 C C . TYR A 1 93 ? -3.161 -0.045 10.301 1.00 92.88 93 TYR A C 1
ATOM 672 O O . TYR A 1 93 ? -4.139 -0.365 10.975 1.00 92.88 93 TYR A O 1
ATOM 680 N N . LEU A 1 94 ? -2.419 -0.941 9.650 1.00 89.94 94 LEU A N 1
ATOM 681 C CA . LEU A 1 94 ? -2.668 -2.383 9.660 1.00 89.94 94 LEU A CA 1
ATOM 682 C C . LEU A 1 94 ? -2.092 -3.104 10.888 1.00 89.94 94 LEU A C 1
ATOM 684 O O . LEU A 1 94 ? -2.387 -4.284 11.076 1.00 89.94 94 LEU A O 1
ATOM 688 N N . LEU A 1 95 ? -1.314 -2.428 11.741 1.00 90.19 95 LEU A N 1
ATOM 689 C CA . LEU A 1 95 ? -0.856 -3.005 13.006 1.00 90.19 95 LEU A CA 1
ATOM 690 C C . LEU A 1 95 ? -2.029 -3.253 13.965 1.00 90.19 95 LEU A C 1
ATOM 692 O O . LEU A 1 95 ? -2.974 -2.460 14.061 1.00 90.19 95 LEU A O 1
ATOM 696 N N . ALA A 1 96 ? -1.938 -4.349 14.721 1.00 81.06 96 ALA A N 1
ATOM 697 C CA . ALA A 1 96 ? -2.871 -4.634 15.803 1.00 81.06 96 ALA A CA 1
ATOM 698 C C . ALA A 1 96 ? -2.848 -3.489 16.833 1.00 81.06 96 ALA A C 1
ATOM 700 O O . ALA A 1 96 ? -1.783 -3.039 17.248 1.00 81.06 96 ALA A O 1
ATOM 701 N N . GLY A 1 97 ? -4.027 -3.002 17.230 1.00 82.06 97 GLY A N 1
ATOM 702 C CA . GLY A 1 97 ? -4.156 -1.880 18.168 1.00 82.06 97 GLY A CA 1
ATOM 703 C C . GLY A 1 97 ? -4.043 -0.486 17.541 1.00 82.06 97 GLY A C 1
ATOM 704 O O . GLY A 1 97 ? -4.123 0.504 18.265 1.00 82.06 97 GLY A O 1
ATOM 705 N N . SER A 1 98 ? -3.902 -0.372 16.216 1.00 87.50 98 SER A N 1
ATOM 706 C CA . SER A 1 98 ? -3.916 0.931 15.549 1.00 87.50 98 SER A CA 1
ATOM 707 C C . SER A 1 98 ? -5.235 1.681 15.774 1.00 87.50 98 SER A C 1
ATOM 709 O O . SER A 1 98 ? -6.312 1.163 15.468 1.00 87.50 98 SER A O 1
ATOM 711 N N . THR A 1 99 ? -5.136 2.932 16.229 1.00 90.50 99 THR A N 1
ATOM 712 C CA . THR A 1 99 ? -6.257 3.858 16.472 1.00 90.50 99 THR A CA 1
ATOM 713 C C . THR A 1 99 ? -6.577 4.749 15.268 1.00 90.50 99 THR A C 1
ATOM 715 O O . THR A 1 99 ? -7.284 5.748 15.406 1.00 90.50 99 THR A O 1
ATOM 718 N N . ALA A 1 100 ? -6.059 4.402 14.084 1.00 91.75 100 ALA A N 1
ATOM 719 C CA . ALA A 1 100 ? -6.305 5.145 12.857 1.00 91.75 100 ALA A CA 1
ATOM 720 C C . ALA A 1 100 ? -7.806 5.339 12.609 1.00 91.75 100 ALA A C 1
ATOM 722 O O . ALA A 1 100 ? -8.594 4.389 12.617 1.00 91.75 100 ALA A O 1
ATOM 723 N N . THR A 1 101 ? -8.187 6.589 12.378 1.00 93.12 101 THR A N 1
ATOM 724 C CA . THR A 1 101 ? -9.560 6.967 12.055 1.00 93.12 101 THR A CA 1
ATOM 725 C C . THR A 1 101 ? -9.947 6.478 10.663 1.00 93.12 101 THR A C 1
ATOM 727 O O . THR A 1 101 ? -9.105 6.308 9.778 1.00 93.12 101 THR A O 1
ATOM 730 N N . GLN A 1 102 ? -11.252 6.340 10.432 1.00 89.50 102 GLN A N 1
ATOM 731 C CA . GLN A 1 102 ? -11.787 6.005 9.114 1.00 89.50 102 GLN A CA 1
ATOM 732 C C . GLN A 1 102 ? -11.318 6.989 8.028 1.00 89.50 102 GLN A C 1
ATOM 734 O O . GLN A 1 102 ? -10.980 6.569 6.929 1.00 89.50 102 GLN A O 1
ATOM 739 N N . SER A 1 103 ? -11.241 8.287 8.344 1.00 91.31 103 SER A N 1
ATOM 740 C CA . SER A 1 103 ? -10.768 9.315 7.407 1.00 91.31 103 SER A CA 1
ATOM 741 C C . SE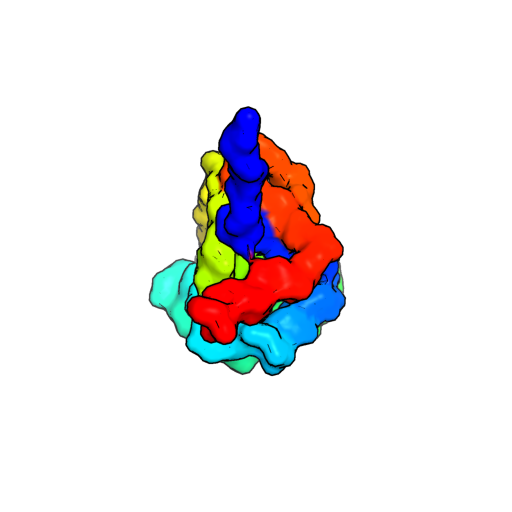R A 1 103 ? -9.303 9.101 7.005 1.00 91.31 103 SER A C 1
ATOM 743 O O . SER A 1 103 ? -8.971 9.157 5.824 1.00 91.31 103 SER A O 1
ATOM 745 N N . GLN A 1 104 ? -8.434 8.766 7.966 1.00 94.25 104 GLN A N 1
ATOM 746 C CA . GLN A 1 104 ? -7.024 8.459 7.701 1.00 94.25 104 GLN A CA 1
ATOM 747 C C . GLN A 1 104 ? -6.863 7.205 6.834 1.00 94.25 104 GLN A C 1
ATOM 749 O O . GLN A 1 104 ? -6.075 7.207 5.888 1.00 94.25 104 GLN A O 1
ATOM 754 N N . ILE A 1 105 ? -7.640 6.156 7.118 1.00 92.75 105 ILE A N 1
ATOM 755 C CA . ILE A 1 105 ? -7.647 4.925 6.318 1.00 92.75 105 ILE A CA 1
ATOM 756 C C . ILE A 1 105 ? -8.128 5.221 4.893 1.00 92.75 105 ILE A C 1
ATOM 758 O O . ILE A 1 105 ? -7.460 4.840 3.935 1.00 92.75 105 ILE A O 1
ATOM 762 N N . SER A 1 106 ? -9.239 5.945 4.737 1.00 90.69 106 SER A N 1
ATOM 763 C CA . SER A 1 106 ? -9.782 6.310 3.425 1.00 90.69 106 SER A CA 1
ATOM 764 C C . SER A 1 106 ? -8.832 7.198 2.617 1.00 90.69 106 SER A C 1
ATOM 766 O O . SER A 1 106 ? -8.700 6.999 1.411 1.00 90.69 106 SER A O 1
ATOM 768 N N . ALA A 1 107 ? -8.133 8.139 3.258 1.00 92.06 107 ALA A N 1
ATOM 769 C CA . ALA A 1 107 ? -7.130 8.969 2.594 1.00 92.06 107 ALA A CA 1
ATOM 770 C C . ALA A 1 107 ? -5.961 8.123 2.065 1.00 92.06 107 ALA A C 1
ATOM 772 O O . ALA A 1 107 ? -5.595 8.247 0.898 1.00 92.06 107 ALA A O 1
ATOM 773 N N . ALA A 1 108 ? -5.435 7.204 2.884 1.00 92.62 108 ALA A N 1
ATOM 774 C CA . ALA A 1 108 ? -4.383 6.284 2.458 1.00 92.62 108 ALA A CA 1
ATOM 775 C C . ALA A 1 108 ? -4.853 5.366 1.316 1.00 92.62 108 ALA A C 1
ATOM 777 O O . ALA A 1 108 ? -4.137 5.206 0.330 1.00 92.62 108 ALA A O 1
ATOM 778 N N . ILE A 1 109 ? -6.076 4.824 1.398 1.00 90.62 109 ILE A N 1
ATOM 779 C CA . ILE A 1 109 ? -6.690 4.049 0.307 1.00 90.62 109 ILE A CA 1
ATOM 780 C C . ILE A 1 109 ? -6.735 4.876 -0.974 1.00 90.62 109 ILE A C 1
ATOM 782 O O . ILE A 1 109 ? -6.348 4.366 -2.021 1.00 90.62 109 ILE A O 1
ATOM 786 N N . SER A 1 110 ? -7.193 6.127 -0.910 1.00 90.12 110 SER A N 1
ATOM 787 C CA . SER A 1 110 ? -7.318 6.983 -2.091 1.00 90.12 110 SER A CA 1
ATOM 788 C C . SER A 1 110 ? -5.964 7.222 -2.754 1.00 90.12 110 SER A C 1
ATOM 790 O O . SER A 1 110 ? -5.843 7.022 -3.958 1.00 90.12 110 SER A O 1
ATOM 792 N N . THR A 1 111 ? -4.936 7.588 -1.984 1.00 90.56 111 THR A N 1
ATOM 793 C CA . THR A 1 111 ? -3.587 7.817 -2.525 1.00 90.56 111 THR A CA 1
ATOM 794 C C . THR A 1 111 ? -3.002 6.550 -3.143 1.00 90.56 111 THR A C 1
ATOM 796 O O . THR A 1 111 ? -2.471 6.598 -4.251 1.00 90.56 111 THR A O 1
ATOM 799 N N . LEU A 1 112 ? -3.124 5.407 -2.461 1.00 89.56 112 LEU A N 1
ATOM 800 C CA . LEU A 1 112 ? -2.633 4.132 -2.986 1.00 89.56 112 LEU A CA 1
ATOM 801 C C . LEU A 1 112 ? -3.423 3.687 -4.219 1.00 89.56 112 LEU A C 1
ATOM 803 O O . LEU A 1 112 ? -2.829 3.156 -5.146 1.00 89.56 112 LEU A O 1
ATOM 807 N N . THR A 1 113 ? -4.730 3.953 -4.271 1.00 86.94 113 THR A N 1
ATOM 808 C CA . THR A 1 113 ? -5.557 3.697 -5.460 1.00 86.94 113 THR A CA 1
ATOM 809 C C . THR A 1 113 ? -5.043 4.504 -6.645 1.00 86.94 113 THR A C 1
ATOM 811 O O . THR A 1 113 ? -4.742 3.917 -7.678 1.00 86.94 113 THR A O 1
ATOM 814 N N . SER A 1 114 ? -4.854 5.817 -6.483 1.00 83.88 114 SER A N 1
ATOM 815 C CA . SER A 1 114 ? -4.314 6.660 -7.553 1.00 83.88 114 SER A CA 1
ATOM 816 C C . SER A 1 114 ? -2.928 6.207 -8.003 1.00 83.88 114 SER A C 1
ATOM 818 O O . SER A 1 114 ? -2.645 6.206 -9.195 1.00 83.88 114 SER A O 1
ATOM 820 N N . PHE A 1 115 ? -2.062 5.773 -7.082 1.00 84.56 115 PHE A N 1
ATOM 821 C CA . PHE A 1 115 ? -0.768 5.202 -7.457 1.00 84.56 115 PHE A CA 1
ATOM 822 C C . PHE A 1 115 ? -0.934 3.913 -8.252 1.00 84.56 115 PHE A C 1
ATOM 824 O O . PHE A 1 115 ? -0.388 3.788 -9.338 1.00 84.56 115 PHE A O 1
ATOM 831 N N . ASN A 1 116 ? -1.728 2.976 -7.745 1.00 81.38 116 ASN A N 1
ATOM 832 C CA . ASN A 1 116 ? -1.935 1.690 -8.390 1.00 81.38 116 ASN A CA 1
ATOM 833 C C . ASN A 1 116 ? -2.568 1.832 -9.772 1.00 81.38 116 ASN A C 1
ATOM 835 O O . ASN A 1 116 ? -2.260 1.031 -10.641 1.00 81.38 116 ASN A O 1
ATOM 839 N N . GLU A 1 117 ? -3.406 2.842 -9.988 1.00 78.44 117 GLU A N 1
ATOM 840 C CA . GLU A 1 117 ? -4.014 3.157 -11.284 1.00 78.44 117 GLU A CA 1
ATOM 841 C C . GLU A 1 117 ? -3.120 4.014 -12.195 1.00 78.44 117 GLU A C 1
ATOM 843 O O . GLU A 1 117 ? -3.529 4.340 -13.307 1.00 78.44 117 GLU A O 1
ATOM 848 N N . GLY A 1 118 ? -1.924 4.400 -11.737 1.00 72.62 118 GLY A N 1
ATOM 849 C CA . GLY A 1 118 ? -1.001 5.264 -12.475 1.00 72.62 118 GLY A CA 1
ATOM 850 C C . GLY A 1 118 ? -1.507 6.690 -12.680 1.00 72.62 118 GLY A C 1
ATOM 851 O O . GLY A 1 118 ? -1.118 7.347 -13.637 1.00 72.62 118 GLY A O 1
ATOM 852 N N . THR A 1 119 ? -2.383 7.172 -11.796 1.00 76.06 119 THR A N 1
ATOM 853 C CA . THR A 1 119 ? -2.957 8.530 -11.816 1.00 76.06 119 THR A CA 1
ATOM 854 C C . THR A 1 119 ? -2.423 9.428 -10.696 1.00 76.06 119 THR A C 1
ATOM 856 O O . THR A 1 119 ? -2.854 10.572 -10.561 1.00 76.06 119 THR A O 1
ATOM 859 N N . ALA A 1 120 ? -1.472 8.946 -9.886 1.00 70.69 120 ALA A N 1
ATOM 860 C CA . ALA A 1 120 ? -0.898 9.711 -8.774 1.00 70.69 120 ALA A CA 1
ATOM 861 C C . ALA A 1 120 ? -0.107 10.963 -9.209 1.00 70.69 120 ALA A C 1
ATOM 863 O O . ALA A 1 120 ? 0.034 11.883 -8.401 1.00 70.69 120 ALA A O 1
ATOM 864 N N . GLY A 1 121 ? 0.376 11.020 -10.459 1.00 56.53 121 GLY A N 1
ATOM 865 C CA . GLY A 1 121 ? 1.083 12.169 -11.037 1.00 56.53 121 GLY A CA 1
ATOM 866 C C . GLY A 1 121 ? 2.393 12.562 -10.325 1.00 56.53 121 GLY A C 1
ATOM 867 O O . GLY A 1 121 ? 2.807 11.962 -9.332 1.00 56.53 121 GLY A O 1
ATOM 868 N N . ASN A 1 122 ? 3.056 13.608 -10.841 1.00 51.78 122 ASN A N 1
ATOM 869 C CA . ASN A 1 122 ? 4.259 14.245 -10.273 1.00 51.78 122 ASN A CA 1
ATOM 870 C C . ASN A 1 122 ? 5.384 13.269 -9.866 1.00 51.78 122 ASN A C 1
ATOM 872 O O . ASN A 1 122 ? 5.675 13.096 -8.682 1.00 51.78 122 ASN A O 1
ATOM 876 N N . GLY A 1 123 ? 6.039 12.647 -10.849 1.00 52.62 123 GLY A N 1
ATOM 877 C CA . GLY A 1 123 ? 7.228 11.808 -10.632 1.00 52.62 123 GLY A CA 1
ATOM 878 C C . GLY A 1 123 ? 6.942 10.374 -10.174 1.00 52.62 123 GLY A C 1
ATOM 879 O O . GLY A 1 123 ? 7.855 9.548 -10.183 1.00 52.62 123 GLY A O 1
ATOM 880 N N . ALA A 1 124 ? 5.688 10.056 -9.837 1.00 56.97 124 ALA A N 1
ATOM 881 C CA . ALA A 1 124 ? 5.238 8.674 -9.757 1.00 56.97 124 ALA A CA 1
ATOM 882 C C . ALA A 1 124 ? 5.018 8.111 -11.168 1.00 56.97 124 ALA A C 1
ATOM 884 O O . ALA A 1 124 ? 4.549 8.816 -12.059 1.00 56.97 124 ALA A O 1
ATOM 885 N N . SER A 1 125 ? 5.358 6.841 -11.339 1.00 58.75 125 SER A N 1
ATOM 886 C CA . SER A 1 125 ? 5.178 6.069 -12.563 1.00 58.75 125 SER A CA 1
ATOM 887 C C . SER A 1 125 ? 3.756 6.127 -13.138 1.00 58.75 125 SER A C 1
ATOM 889 O O . SER A 1 125 ? 2.818 5.625 -12.512 1.00 58.75 125 SER A O 1
ATOM 891 N N . ASP A 1 126 ? 3.615 6.652 -14.359 1.00 63.34 126 ASP A N 1
ATOM 892 C CA . ASP A 1 126 ? 2.371 6.578 -15.139 1.00 63.34 126 ASP A CA 1
ATOM 893 C C . ASP A 1 126 ? 1.998 5.118 -15.449 1.00 63.34 126 ASP A C 1
ATOM 895 O O . ASP A 1 126 ? 2.826 4.208 -15.359 1.00 63.34 126 ASP A O 1
ATOM 899 N N . HIS A 1 127 ? 0.736 4.869 -15.793 1.00 54.72 127 HIS A N 1
ATOM 900 C CA . HIS A 1 127 ? 0.267 3.526 -16.128 1.00 54.72 127 HIS A CA 1
ATOM 901 C C . HIS A 1 127 ? 0.844 3.025 -17.469 1.00 54.72 127 HIS A C 1
ATOM 903 O O . HIS A 1 127 ? 0.942 3.786 -18.430 1.00 54.72 127 HIS A O 1
ATOM 909 N N . CYS A 1 128 ? 1.183 1.735 -17.582 1.00 56.91 128 CYS A N 1
ATOM 910 C CA . CYS A 1 128 ? 1.543 1.137 -18.876 1.00 56.91 128 CYS A CA 1
ATOM 911 C C . CYS A 1 128 ? 0.305 1.005 -19.785 1.00 56.91 128 CYS A C 1
ATOM 913 O O . CYS A 1 128 ? -0.520 0.115 -19.581 1.00 56.91 128 CYS A O 1
ATOM 915 N N . ASP A 1 129 ? 0.185 1.816 -20.839 1.00 48.91 129 ASP A N 1
ATOM 916 C CA . ASP A 1 129 ? -0.926 1.691 -21.802 1.00 48.91 129 ASP A CA 1
ATOM 917 C C . ASP A 1 129 ? -0.840 0.449 -22.707 1.00 48.91 129 ASP A C 1
ATOM 919 O O . ASP A 1 129 ? -1.855 -0.015 -23.228 1.00 48.91 129 ASP A O 1
ATOM 923 N N . SER A 1 130 ? 0.342 -0.153 -22.821 1.00 45.66 130 SER A N 1
ATOM 924 C CA . SER A 1 130 ? 0.587 -1.343 -23.635 1.00 45.66 130 SER A CA 1
ATOM 925 C C . SER A 1 130 ? 1.458 -2.332 -22.866 1.00 45.66 130 SER A C 1
ATOM 927 O O . SER A 1 130 ? 2.656 -2.125 -22.689 1.00 45.66 130 SER A O 1
ATOM 929 N N . ALA A 1 131 ? 0.861 -3.451 -22.445 1.00 44.66 131 ALA A N 1
ATOM 930 C CA . ALA A 1 131 ? 1.550 -4.591 -21.827 1.00 44.66 131 ALA A CA 1
ATOM 931 C C . ALA A 1 131 ? 2.657 -5.208 -22.720 1.00 44.66 131 ALA A C 1
ATOM 933 O O . ALA A 1 131 ? 3.437 -6.041 -22.263 1.00 44.66 131 ALA A O 1
ATOM 934 N N . GLU A 1 132 ? 2.744 -4.785 -23.983 1.00 42.12 132 GLU A N 1
ATOM 935 C CA . GLU A 1 132 ? 3.687 -5.277 -24.987 1.00 42.12 132 GLU A CA 1
ATOM 936 C C . GLU A 1 132 ? 5.116 -4.716 -24.824 1.00 42.12 132 GLU A C 1
ATOM 938 O O . GLU A 1 132 ? 6.079 -5.396 -25.173 1.00 42.12 132 GLU A O 1
ATOM 943 N N . GLU A 1 133 ? 5.306 -3.533 -24.224 1.00 43.84 133 GLU A N 1
ATOM 944 C CA . GLU A 1 133 ? 6.646 -2.918 -24.112 1.00 43.84 133 GLU A CA 1
ATOM 945 C C . GLU A 1 133 ? 7.483 -3.431 -22.926 1.00 43.84 133 GLU A C 1
ATOM 947 O O . GLU A 1 133 ? 8.713 -3.372 -22.967 1.00 43.84 133 GLU A O 1
ATOM 952 N N . ALA A 1 134 ? 6.844 -3.971 -21.883 1.00 43.84 134 ALA A N 1
ATOM 953 C CA . ALA A 1 134 ? 7.548 -4.484 -20.704 1.00 43.84 134 ALA A CA 1
ATOM 954 C C . ALA A 1 134 ? 8.150 -5.883 -20.935 1.00 43.84 134 ALA A C 1
ATOM 956 O O . ALA A 1 134 ? 9.170 -6.230 -20.342 1.00 43.84 134 ALA A O 1
ATOM 957 N N . ILE A 1 135 ? 7.538 -6.684 -21.814 1.00 41.75 135 ILE A N 1
ATOM 958 C CA . ILE A 1 135 ? 7.919 -8.087 -22.048 1.00 41.75 135 ILE A CA 1
ATOM 959 C C . ILE A 1 135 ? 8.962 -8.211 -23.172 1.00 41.75 135 ILE A C 1
ATOM 961 O O . ILE A 1 135 ? 9.782 -9.131 -23.156 1.00 41.75 135 ILE A O 1
ATOM 965 N N . LEU A 1 136 ? 9.009 -7.268 -24.121 1.00 41.28 136 LEU A N 1
ATOM 966 C CA . LEU A 1 136 ? 9.906 -7.358 -25.281 1.00 41.28 136 LEU A CA 1
ATOM 967 C C . LEU A 1 136 ? 11.388 -7.061 -24.972 1.00 41.28 136 LEU A C 1
ATOM 969 O O . LEU A 1 136 ? 12.247 -7.349 -25.802 1.00 41.28 136 LEU A O 1
ATOM 973 N N . LYS A 1 137 ? 11.712 -6.527 -23.786 1.00 44.34 137 LYS A N 1
ATOM 974 C CA . LYS A 1 137 ? 13.092 -6.181 -23.389 1.00 44.34 137 LYS A CA 1
ATOM 975 C C . LYS A 1 137 ? 13.842 -7.268 -22.611 1.00 44.34 137 LYS A C 1
ATOM 977 O O . LYS A 1 137 ? 15.045 -7.137 -22.439 1.00 44.34 137 LYS A O 1
ATOM 982 N N . ASP A 1 138 ? 13.175 -8.341 -22.179 1.00 42.03 138 ASP A N 1
ATOM 983 C CA . ASP A 1 138 ? 13.832 -9.493 -21.522 1.00 42.03 138 ASP A CA 1
ATOM 984 C C . ASP A 1 138 ? 14.251 -10.581 -22.540 1.00 42.03 138 ASP A C 1
ATOM 986 O O . ASP A 1 138 ? 14.777 -11.628 -22.170 1.00 42.03 138 ASP A O 1
ATOM 990 N N . LYS A 1 139 ? 13.994 -10.359 -23.841 1.00 40.84 139 LYS A N 1
ATOM 991 C CA . LYS A 1 139 ? 14.284 -11.307 -24.936 1.00 40.84 139 LYS A CA 1
ATOM 992 C C . LYS A 1 139 ? 15.168 -10.743 -26.062 1.00 40.84 139 LYS A C 1
ATOM 994 O O . LYS A 1 139 ? 15.283 -11.408 -27.092 1.00 40.84 139 LYS A O 1
ATOM 999 N N . ALA A 1 140 ? 15.779 -9.570 -25.887 1.00 38.09 140 ALA A N 1
ATOM 1000 C CA . ALA A 1 140 ? 16.716 -8.981 -26.852 1.00 38.09 140 ALA A CA 1
ATOM 1001 C C . ALA A 1 140 ? 18.139 -8.932 -26.287 1.00 38.09 140 ALA A C 1
ATOM 1003 O O . ALA A 1 140 ? 18.288 -8.474 -25.133 1.00 38.09 140 ALA A O 1
#

Radius of gyration: 15.22 Å; chains: 1; bounding box: 34×33×49 Å

Sequence (140 aa):
PPPPPTGVGCTVTRGFIKNQLDLITNNVGPKITVTINGVTLTKEEIFAALDAPTRGDSRIQLKAQLITALANISLGATTNPAVDAAITNAQLYLLAGSTATQSQISAAISTLTSFNEGTAGNGASDHCDSAEEAILKDKA

Foldseek 3Di:
DDDDDADFAAAAAADQQDVPCVCCPPPQVPQFWAAFPNDTDHSVRLVCLSPPDCPVVLLSLLSNLLSSLSRRVSSRHDDDPLLVVLNVLNSQCNDPPRPDDPVNSVSSSVCSRCLNNQNNDDGTHRHDPDPVRSPVVVPD

Secondary structure (DSSP, 8-state):
-PPPP-SSS-B---TTTHHHHHHHHHT-TTT---EETTEEPPHHHHHHHHHS--TT-HHHHHHHHHHHHHHHHHTTPPP-HHHHHHHHHHHHHTSTT----HHHHHHHHHHHHHHHTT---TTSPPB-S-THHHHTTS--

pLDDT: mean 70.95, std 18.25, range [32.72, 94.31]